Protein AF-A0A8J8YC12-F1 (afdb_monomer_lite)

InterPro domains:
  IPR006740 Protein of unknown function DUF604 [PF04646] (14-116)

Radius of gyration: 17.06 Å; chains: 1; bounding box: 34×23×50 Å

Foldseek 3Di:
DAKEAADEPDPVRCVVQHRFFHDPLLHIDDDPVLVVVCVVCLVVQLVVPVPHDDPRSSVQSSSVVVVHTYDYDQLRYAAPDAEACCVVVVPRDPHDNEDYGCQLRYDAPDPPDDSVCRVVCVVVVVVPDPPPDDDDDDDD

Secondary structure (DSSP, 8-state):
--EEE---S-HHHHHHS-TTS--TTT-EEE-HHHHHHHHTTHHHHHHH-TT--SHHHHHHHHHHHTT--EEE-TTEE-----B--HHHHHT--SS---EES-GGGBPPSSTT--TTHHHHHHHHHHHTT-SSS-------

pLDDT: mean 82.54, std 20.66, range [25.84, 98.5]

Sequence (140 aa):
MVYVGALSESHSANTYFSHSMAFGGGGIALSFPLAAALAQTLDVCIKRYPKLYGSDDRLHACITELGVPLSREYGFHQWDIRGNAHGLLASHPIVPFISIHHVELVDPIYPGLNSLGKSGAVYEGYENGTHELPAAFNLL

Organism: Zea mays (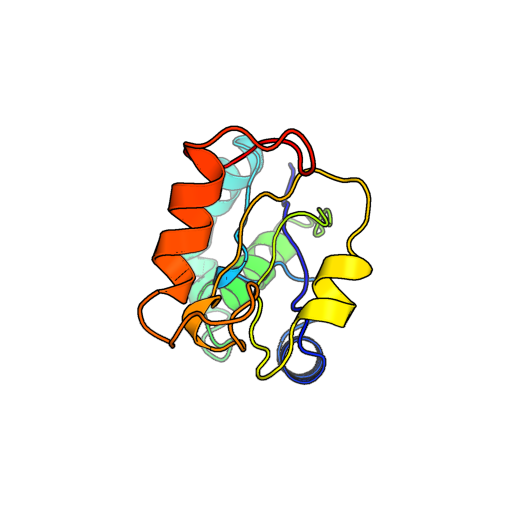NCBI:txid4577)

Structure (mmCIF, N/CA/C/O backbone):
data_AF-A0A8J8YC12-F1
#
_entry.id   AF-A0A8J8YC12-F1
#
loop_
_atom_site.group_PDB
_atom_site.id
_atom_site.type_symbol
_atom_site.label_atom_id
_atom_site.label_alt_id
_atom_site.label_comp_id
_atom_site.label_asym_id
_atom_site.label_entity_id
_atom_site.label_seq_id
_atom_site.pdbx_PDB_ins_code
_atom_site.Cartn_x
_atom_site.Cartn_y
_atom_site.Cartn_z
_atom_site.occupancy
_atom_site.B_iso_or_equiv
_atom_site.auth_seq_id
_atom_site.auth_comp_id
_atom_site.auth_asym_id
_atom_site.auth_atom_id
_atom_site.pdbx_PDB_model_num
ATOM 1 N N . MET A 1 1 ? -16.441 -3.137 5.583 1.00 96.12 1 MET A N 1
ATOM 2 C CA . MET A 1 1 ? -15.248 -2.266 5.516 1.00 96.12 1 MET A CA 1
ATOM 3 C C . MET A 1 1 ? -14.267 -2.914 4.555 1.00 96.12 1 MET A C 1
ATOM 5 O O . MET A 1 1 ? -14.153 -4.130 4.608 1.00 96.12 1 MET A O 1
ATOM 9 N N . VAL A 1 2 ? -13.634 -2.147 3.668 1.00 98.12 2 VAL A N 1
ATOM 10 C CA . VAL A 1 2 ? -12.711 -2.653 2.635 1.00 98.12 2 VAL A CA 1
ATOM 11 C C . VAL A 1 2 ? -11.447 -1.799 2.620 1.00 98.12 2 VAL A C 1
ATOM 13 O O . VAL A 1 2 ? -11.546 -0.572 2.649 1.00 98.12 2 VAL A O 1
ATOM 16 N N . TYR A 1 3 ? -10.297 -2.467 2.560 1.00 98.50 3 TYR A N 1
ATOM 17 C CA . TYR A 1 3 ? -8.957 -1.909 2.406 1.00 98.50 3 TYR A CA 1
ATOM 18 C C . TYR A 1 3 ? -8.315 -2.570 1.186 1.00 98.50 3 TYR A C 1
ATOM 20 O O . TYR A 1 3 ? -8.143 -3.786 1.186 1.00 98.50 3 TYR A O 1
ATOM 28 N N . VAL A 1 4 ? -8.019 -1.794 0.145 1.00 98.31 4 VAL A N 1
ATOM 29 C CA . VAL A 1 4 ? -7.509 -2.279 -1.145 1.00 98.31 4 VAL A CA 1
ATOM 30 C C . VAL A 1 4 ? -6.146 -1.667 -1.446 1.00 98.31 4 VAL A C 1
ATOM 32 O O . VAL A 1 4 ? -5.911 -0.494 -1.155 1.00 98.31 4 VAL A O 1
ATOM 35 N N . GLY A 1 5 ? -5.271 -2.460 -2.056 1.00 97.75 5 GLY A N 1
ATOM 36 C CA . GLY A 1 5 ? -3.987 -2.033 -2.607 1.00 97.75 5 GLY A CA 1
ATOM 37 C C . GLY A 1 5 ? -3.131 -3.244 -2.970 1.00 97.75 5 GLY A C 1
ATOM 38 O O . GLY A 1 5 ? -3.657 -4.351 -3.111 1.00 97.75 5 GLY A O 1
ATOM 39 N N . ALA A 1 6 ? -1.816 -3.064 -3.074 1.00 96.81 6 ALA A N 1
ATOM 40 C CA . ALA A 1 6 ? -0.892 -4.141 -3.426 1.00 96.81 6 ALA A CA 1
ATOM 41 C C . ALA A 1 6 ? 0.372 -4.170 -2.567 1.00 96.81 6 ALA A C 1
ATOM 43 O O . ALA A 1 6 ? 0.784 -3.173 -1.976 1.00 96.81 6 ALA A O 1
ATOM 44 N N . LEU A 1 7 ? 0.997 -5.349 -2.554 1.00 96.00 7 LEU A N 1
ATOM 45 C CA . LEU A 1 7 ? 2.358 -5.543 -2.060 1.00 96.00 7 LEU A CA 1
ATOM 46 C C . LEU A 1 7 ? 3.363 -4.870 -3.001 1.00 96.00 7 LEU A C 1
ATOM 48 O O . LEU A 1 7 ? 3.045 -4.598 -4.156 1.00 96.00 7 LEU A O 1
ATOM 52 N N . SER A 1 8 ? 4.599 -4.699 -2.542 1.00 94.81 8 SER A N 1
ATOM 53 C CA . SER A 1 8 ? 5.680 -4.236 -3.406 1.00 94.81 8 SER A CA 1
ATOM 54 C C . SER A 1 8 ? 6.139 -5.340 -4.362 1.00 94.81 8 SER A C 1
ATOM 56 O O . SER A 1 8 ? 6.187 -6.519 -4.008 1.00 94.81 8 SER A O 1
ATOM 58 N N . GLU A 1 9 ? 6.560 -4.971 -5.566 1.00 92.69 9 GLU A N 1
ATOM 59 C CA . GLU A 1 9 ? 7.318 -5.846 -6.466 1.00 92.69 9 GLU A CA 1
ATOM 60 C C . GLU A 1 9 ? 8.722 -6.155 -5.912 1.00 92.69 9 GLU A C 1
ATOM 62 O O . GLU A 1 9 ? 9.369 -7.118 -6.327 1.00 92.69 9 GLU A O 1
ATOM 67 N N . SER A 1 10 ? 9.194 -5.367 -4.941 1.00 91.81 10 SER A N 1
ATOM 68 C CA . SER A 1 10 ? 10.471 -5.570 -4.270 1.00 91.81 10 SER A CA 1
ATOM 69 C C . SER A 1 10 ? 10.359 -6.578 -3.122 1.00 91.81 10 SER A C 1
ATOM 71 O O . SER A 1 10 ? 9.684 -6.359 -2.113 1.00 91.81 10 SER A O 1
ATOM 73 N N . HIS A 1 11 ? 11.094 -7.689 -3.235 1.00 92.62 11 HIS A N 1
ATOM 74 C CA . HIS A 1 11 ? 11.182 -8.695 -2.172 1.00 92.62 11 HIS A CA 1
ATOM 75 C C . HIS A 1 11 ? 11.744 -8.123 -0.861 1.00 92.62 11 HIS A C 1
ATOM 77 O O . HIS A 1 11 ? 11.269 -8.481 0.220 1.00 92.62 11 HIS A O 1
ATOM 83 N N . SER A 1 12 ? 12.733 -7.227 -0.943 1.00 93.88 12 SER A N 1
ATOM 84 C CA . SER A 1 12 ? 13.340 -6.620 0.244 1.00 93.88 12 SER A CA 1
ATOM 85 C C . SER A 1 12 ? 12.366 -5.687 0.958 1.00 93.88 12 SER A C 1
ATOM 87 O O . SER A 1 12 ? 12.299 -5.727 2.183 1.00 93.88 12 SER A O 1
ATOM 89 N N . ALA A 1 13 ? 11.565 -4.918 0.213 1.00 94.25 13 ALA A N 1
ATOM 90 C CA . ALA A 1 13 ? 10.526 -4.071 0.789 1.00 94.25 13 ALA A CA 1
ATOM 91 C C . ALA A 1 13 ? 9.475 -4.915 1.527 1.00 94.25 13 ALA A C 1
ATOM 93 O O . ALA A 1 13 ? 9.192 -4.665 2.695 1.00 94.25 13 ALA A O 1
ATOM 94 N N . ASN A 1 14 ? 8.968 -5.981 0.901 1.00 95.62 14 ASN A N 1
ATOM 95 C CA . ASN A 1 14 ? 7.988 -6.857 1.551 1.00 95.62 14 ASN A CA 1
ATOM 96 C C . ASN A 1 14 ? 8.538 -7.558 2.806 1.00 95.62 14 ASN A C 1
ATOM 98 O O . ASN A 1 14 ? 7.808 -7.728 3.778 1.00 95.62 14 ASN A O 1
ATOM 102 N N . THR A 1 15 ? 9.819 -7.945 2.790 1.00 96.00 15 THR A N 1
ATOM 103 C CA . THR A 1 15 ? 10.492 -8.554 3.950 1.00 96.00 15 THR A CA 1
ATOM 104 C C . THR A 1 15 ? 10.685 -7.555 5.091 1.00 96.00 15 THR A C 1
ATOM 106 O O . THR A 1 15 ? 10.590 -7.929 6.256 1.00 96.00 15 THR A O 1
ATOM 109 N N . TYR A 1 16 ? 10.986 -6.295 4.767 1.00 94.50 16 TYR A N 1
ATOM 110 C CA . TYR A 1 16 ? 11.232 -5.254 5.764 1.00 94.50 16 TYR A CA 1
ATOM 111 C C . TYR A 1 16 ? 9.939 -4.743 6.412 1.00 94.50 16 TYR A C 1
ATOM 113 O O . TYR A 1 16 ? 9.919 -4.515 7.618 1.00 94.50 16 TYR A O 1
ATOM 121 N N . PHE A 1 17 ? 8.880 -4.577 5.617 1.00 95.25 17 PHE A N 1
ATOM 122 C CA . PHE A 1 17 ? 7.600 -4.034 6.066 1.00 95.25 17 PHE A CA 1
ATOM 123 C C . PHE A 1 17 ? 6.594 -5.145 6.376 1.00 95.25 17 PHE A C 1
ATOM 125 O O . PHE A 1 17 ? 6.442 -5.558 7.524 1.00 95.25 17 PHE A O 1
ATOM 132 N N . SER A 1 18 ? 5.894 -5.647 5.358 1.00 95.06 18 SER A N 1
ATOM 133 C CA . SER A 1 18 ? 4.934 -6.737 5.504 1.00 95.06 18 SER A CA 1
ATOM 134 C C . SER A 1 18 ? 4.534 -7.303 4.142 1.00 95.06 18 SER A C 1
ATOM 136 O O . SER A 1 18 ? 4.388 -6.584 3.156 1.00 95.06 18 SER A O 1
ATOM 138 N N . HIS A 1 19 ? 4.257 -8.607 4.111 1.00 95.62 19 HIS A N 1
ATOM 139 C CA . HIS A 1 19 ? 3.626 -9.288 2.976 1.00 95.62 19 HIS A CA 1
ATOM 140 C C . HIS A 1 19 ? 2.090 -9.191 2.990 1.00 95.62 19 HIS A C 1
ATOM 142 O O . HIS A 1 19 ? 1.421 -9.894 2.237 1.00 95.62 19 HIS A O 1
ATOM 148 N N . SER A 1 20 ? 1.510 -8.395 3.889 1.00 95.94 20 SER A N 1
ATOM 149 C CA . SER A 1 20 ? 0.056 -8.267 4.083 1.00 95.94 20 SER A CA 1
ATOM 150 C C . SER A 1 20 ? -0.419 -6.813 4.145 1.00 95.94 20 SER A C 1
ATOM 152 O O . SER A 1 20 ? -1.539 -6.558 4.587 1.00 95.94 20 SER A O 1
ATOM 154 N N . MET A 1 21 ? 0.408 -5.864 3.697 1.00 97.44 21 MET A N 1
ATOM 155 C CA . MET A 1 21 ? 0.079 -4.439 3.668 1.00 97.44 21 MET A CA 1
ATOM 156 C C . MET A 1 21 ? 0.073 -3.880 2.249 1.00 97.44 21 MET A C 1
ATOM 158 O O . MET A 1 21 ? 0.836 -4.332 1.399 1.00 97.44 21 MET A O 1
ATOM 162 N N . ALA A 1 22 ? -0.773 -2.884 2.004 1.00 97.94 22 ALA A N 1
ATOM 163 C CA . ALA A 1 22 ? -0.664 -2.083 0.796 1.00 97.94 22 ALA A CA 1
ATOM 164 C C . ALA A 1 22 ? 0.452 -1.049 0.954 1.00 97.94 22 ALA A C 1
ATOM 166 O O . ALA A 1 22 ? 0.497 -0.354 1.971 1.00 97.94 22 ALA A O 1
ATOM 167 N N . PHE A 1 23 ? 1.300 -0.932 -0.061 1.00 97.50 23 PHE A N 1
ATOM 168 C CA . PHE A 1 23 ? 2.354 0.074 -0.113 1.00 97.50 23 PHE A CA 1
ATOM 169 C C . PHE A 1 23 ? 1.814 1.403 -0.650 1.00 97.50 23 PHE A C 1
ATOM 171 O O . PHE A 1 23 ? 1.111 1.450 -1.661 1.00 97.50 23 PHE A O 1
ATOM 178 N N . GLY A 1 24 ? 2.132 2.494 0.044 1.00 96.38 24 GLY A N 1
ATOM 179 C CA . GLY A 1 24 ? 1.507 3.797 -0.174 1.00 96.38 24 GLY A CA 1
ATOM 180 C C . GLY A 1 24 ? 1.829 4.430 -1.526 1.00 96.38 24 GLY A C 1
ATOM 181 O O . GLY A 1 24 ? 0.955 5.055 -2.121 1.00 96.38 24 GLY A O 1
ATOM 182 N N . GLY A 1 25 ? 3.051 4.249 -2.027 1.00 94.00 25 GLY A N 1
ATOM 183 C CA . GLY A 1 25 ? 3.466 4.773 -3.329 1.00 94.00 25 GLY A CA 1
ATOM 184 C C . GLY A 1 25 ? 2.762 4.088 -4.501 1.00 94.00 25 GLY A C 1
ATOM 185 O O . GLY A 1 25 ? 2.425 4.735 -5.491 1.00 94.00 25 GLY A O 1
ATOM 186 N N . GLY A 1 26 ? 2.472 2.797 -4.347 1.00 94.44 26 GLY A N 1
ATOM 187 C CA . GLY A 1 26 ? 1.674 2.018 -5.276 1.00 94.44 26 GLY A CA 1
ATOM 188 C C . GLY A 1 26 ? 0.211 2.417 -5.260 1.00 94.44 26 GLY A C 1
ATOM 189 O O . GLY A 1 26 ? -0.422 2.273 -6.289 1.00 94.44 26 GLY A O 1
ATOM 190 N N . GLY A 1 27 ? -0.304 2.963 -4.156 1.00 96.38 27 GLY A N 1
ATOM 191 C CA . GLY A 1 27 ? -1.673 3.454 -4.007 1.00 96.38 27 GLY A CA 1
ATOM 192 C C . GLY A 1 27 ? -2.527 2.590 -3.074 1.00 96.38 27 GLY A C 1
ATOM 193 O O . GLY A 1 27 ? -2.342 1.378 -2.949 1.00 96.38 27 GLY A O 1
ATOM 194 N N . ILE A 1 28 ? -3.464 3.241 -2.378 1.00 97.50 28 ILE A N 1
ATOM 195 C CA . ILE A 1 28 ? -4.338 2.627 -1.370 1.00 97.50 28 ILE A CA 1
ATOM 196 C C . ILE A 1 28 ? -5.755 3.171 -1.532 1.00 97.50 28 ILE A C 1
ATOM 198 O O . ILE A 1 28 ? -5.949 4.384 -1.575 1.00 97.50 28 ILE A O 1
ATOM 202 N N . ALA A 1 29 ? -6.753 2.287 -1.523 1.00 97.31 29 ALA A N 1
ATOM 203 C CA . ALA A 1 29 ? -8.161 2.670 -1.507 1.00 97.31 29 ALA A CA 1
ATOM 204 C C . ALA A 1 29 ? -8.881 2.106 -0.276 1.00 97.31 29 ALA A C 1
ATOM 206 O O . ALA A 1 29 ? -8.755 0.930 0.070 1.00 97.31 29 ALA A O 1
ATOM 207 N N . LEU A 1 30 ? -9.675 2.951 0.385 1.00 98.06 30 LEU A N 1
ATOM 208 C CA . LEU A 1 30 ? -10.477 2.581 1.551 1.00 98.06 30 LEU A CA 1
ATOM 209 C C . LEU A 1 30 ? -11.958 2.784 1.242 1.00 98.06 30 LEU A C 1
ATOM 211 O O . LEU A 1 30 ? -12.362 3.823 0.723 1.00 98.06 30 LEU A O 1
ATOM 215 N N . SER A 1 31 ? -12.799 1.825 1.630 1.00 98.50 31 SER A N 1
ATOM 216 C CA . SER A 1 31 ? -14.247 2.054 1.633 1.00 98.50 31 SER A CA 1
ATOM 217 C C . SER A 1 31 ? -14.592 3.194 2.593 1.00 98.50 31 SER A C 1
ATOM 219 O O . SER A 1 31 ? -14.013 3.265 3.681 1.00 98.50 31 SER A O 1
ATOM 221 N N . PHE A 1 32 ? -15.604 3.999 2.270 1.00 98.31 32 PHE A N 1
ATOM 222 C CA . PHE A 1 32 ? -16.052 5.085 3.145 1.00 98.31 32 PHE A CA 1
ATOM 223 C C . PHE A 1 32 ? -16.303 4.655 4.609 1.00 98.31 32 PHE A C 1
ATOM 225 O O . PHE A 1 32 ? -15.784 5.320 5.504 1.00 98.31 32 PHE A O 1
ATOM 232 N N . PRO A 1 33 ? -16.985 3.525 4.906 1.00 98.50 33 PRO A N 1
ATOM 233 C CA . PRO A 1 33 ? -17.165 3.085 6.291 1.00 98.50 33 PRO A CA 1
ATOM 234 C C . PRO A 1 33 ? -15.849 2.81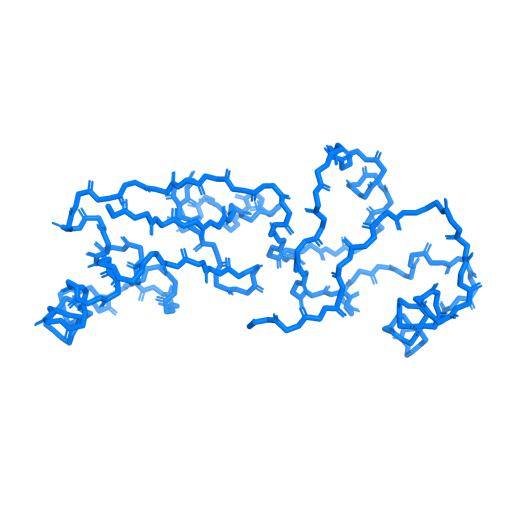1 7.034 1.00 98.50 33 PRO A C 1
ATOM 236 O O . PRO A 1 33 ? -15.764 3.067 8.230 1.00 98.50 33 PRO A O 1
ATOM 239 N N . LEU A 1 34 ? -14.819 2.313 6.336 1.00 98.44 34 LEU A N 1
ATOM 240 C CA . LEU A 1 34 ? -13.497 2.104 6.933 1.00 98.44 34 LEU A CA 1
ATOM 241 C C . LEU A 1 34 ? -12.805 3.438 7.214 1.00 98.44 34 LEU A C 1
ATOM 243 O O . LEU A 1 34 ? -12.288 3.631 8.307 1.00 98.44 34 LEU A O 1
ATOM 247 N N . ALA A 1 35 ? -12.828 4.362 6.252 1.00 98.38 35 ALA A N 1
ATOM 248 C CA . ALA A 1 35 ? -12.250 5.690 6.431 1.00 98.38 35 ALA A CA 1
ATOM 249 C C . ALA A 1 35 ? -12.908 6.434 7.608 1.00 98.38 35 ALA A C 1
ATOM 251 O O . ALA A 1 35 ? -12.213 7.013 8.440 1.00 98.38 35 ALA A O 1
ATOM 252 N N . ALA A 1 36 ? -14.236 6.349 7.730 1.00 98.44 36 ALA A N 1
ATOM 253 C CA . ALA A 1 36 ? -14.988 6.953 8.826 1.00 98.44 36 ALA A CA 1
ATOM 254 C C . ALA A 1 36 ? -14.665 6.330 10.197 1.00 98.44 36 ALA A C 1
ATOM 256 O O . ALA A 1 36 ? -14.586 7.052 11.190 1.00 98.44 36 ALA A O 1
ATOM 257 N N . ALA A 1 37 ? -14.472 5.009 10.265 1.00 98.19 37 ALA A N 1
ATOM 258 C CA . ALA A 1 37 ? -14.061 4.330 11.495 1.00 98.19 37 ALA A CA 1
ATOM 259 C C . ALA A 1 37 ? -12.615 4.682 11.879 1.00 98.19 37 ALA A C 1
ATOM 261 O O . ALA A 1 37 ? -12.339 5.008 13.031 1.00 98.19 37 ALA A O 1
ATOM 262 N N . LEU A 1 38 ? -11.705 4.679 10.903 1.00 97.94 38 LEU A N 1
ATOM 263 C CA . LEU A 1 38 ? -10.298 5.010 11.098 1.00 97.94 38 LEU A CA 1
ATOM 264 C C . LEU A 1 38 ? -10.115 6.455 11.574 1.00 97.94 38 LEU A C 1
ATOM 266 O O . LEU A 1 38 ? -9.348 6.696 12.498 1.00 97.94 38 LEU A O 1
ATOM 270 N N . ALA A 1 39 ? -10.854 7.410 11.004 1.00 98.00 39 ALA A N 1
ATOM 271 C CA . ALA A 1 39 ? -10.770 8.822 11.383 1.00 98.00 39 ALA A CA 1
ATOM 272 C C . ALA A 1 39 ? -11.046 9.074 12.879 1.00 98.00 39 ALA A C 1
ATOM 274 O O . ALA A 1 39 ? -10.546 10.046 13.436 1.00 98.00 39 ALA A O 1
ATOM 275 N N . GLN A 1 40 ? -11.805 8.198 13.546 1.00 97.94 40 GLN A N 1
ATOM 276 C CA . GLN A 1 40 ? -12.106 8.324 14.976 1.00 97.94 40 GLN A CA 1
ATOM 277 C C . GLN A 1 40 ? -10.939 7.900 15.878 1.00 97.94 40 GLN A C 1
ATOM 279 O O . GLN A 1 40 ? -10.882 8.308 17.037 1.00 97.94 40 GLN A O 1
ATOM 284 N N . THR A 1 41 ? -10.021 7.066 15.381 1.00 95.50 41 THR A N 1
ATOM 285 C CA . THR A 1 41 ? -8.975 6.428 16.199 1.00 95.50 41 THR A CA 1
ATOM 286 C C . THR A 1 41 ? -7.554 6.672 15.695 1.00 95.50 41 THR A C 1
ATOM 288 O O . THR A 1 41 ? -6.608 6.437 16.453 1.00 95.50 41 THR A O 1
ATOM 291 N N . LEU A 1 42 ? -7.384 7.172 14.465 1.00 95.81 42 LEU A N 1
ATOM 292 C CA . LEU A 1 42 ? -6.098 7.284 13.773 1.00 95.81 42 LEU A CA 1
ATOM 293 C C . LEU A 1 42 ? -5.043 8.026 14.601 1.00 95.81 42 LEU A C 1
ATOM 295 O O . LEU A 1 42 ? -3.952 7.498 14.792 1.00 95.81 42 LEU A O 1
ATOM 299 N N . ASP A 1 43 ? -5.381 9.188 15.167 1.00 95.75 43 ASP A N 1
ATOM 300 C CA . ASP A 1 43 ? -4.451 10.013 15.956 1.00 95.75 43 ASP A CA 1
ATOM 301 C C . ASP A 1 43 ? -3.883 9.291 17.183 1.00 95.75 43 ASP A C 1
ATOM 303 O O . ASP A 1 43 ? -2.731 9.502 17.575 1.00 95.75 43 ASP A O 1
ATOM 307 N N . VAL A 1 44 ? -4.699 8.452 17.822 1.00 97.19 44 VAL A N 1
ATOM 308 C CA . VAL A 1 44 ? -4.276 7.654 18.977 1.00 97.19 44 VAL A CA 1
ATOM 309 C C . VAL A 1 44 ? -3.496 6.434 18.503 1.00 97.19 44 VAL A C 1
ATOM 311 O O . VAL A 1 44 ? -2.469 6.096 19.091 1.00 97.19 44 VAL A O 1
ATOM 314 N N . CYS A 1 45 ? -3.946 5.799 17.422 1.00 97.62 45 CYS A N 1
ATOM 315 C CA . CYS A 1 45 ? -3.301 4.625 16.864 1.00 97.62 45 CYS A CA 1
ATOM 316 C C . CYS A 1 45 ? -1.870 4.914 16.380 1.00 97.62 45 CYS A C 1
ATOM 318 O O . CYS A 1 45 ? -0.938 4.236 16.807 1.00 97.62 45 CYS A O 1
ATOM 320 N N . ILE A 1 46 ? -1.639 5.963 15.582 1.00 96.44 46 ILE A N 1
ATOM 321 C CA . ILE A 1 46 ? -0.290 6.268 15.066 1.00 96.44 46 ILE A CA 1
ATOM 322 C C . ILE A 1 46 ? 0.726 6.528 16.190 1.00 96.44 46 ILE A C 1
ATOM 324 O O . ILE A 1 46 ? 1.913 6.244 16.034 1.00 96.44 46 ILE A O 1
ATOM 328 N N . LYS A 1 47 ? 0.264 7.018 17.350 1.00 96.56 47 LYS A N 1
ATOM 329 C CA . LYS A 1 47 ? 1.097 7.223 18.546 1.00 96.56 47 LYS A CA 1
ATOM 330 C C . LYS A 1 47 ? 1.468 5.915 19.246 1.00 96.56 47 LYS A C 1
ATOM 332 O O . LYS A 1 47 ? 2.493 5.886 19.923 1.00 96.56 47 LYS A O 1
ATOM 337 N N . ARG A 1 48 ? 0.680 4.841 19.089 1.00 96.81 48 ARG A N 1
ATOM 338 C CA . ARG A 1 48 ? 1.026 3.491 19.577 1.00 96.81 48 ARG A CA 1
ATOM 339 C C . ARG A 1 48 ? 2.131 2.836 18.754 1.00 96.81 48 ARG A C 1
ATOM 341 O O . ARG A 1 48 ? 2.870 2.013 19.291 1.00 96.81 48 ARG A O 1
ATOM 348 N N . TYR A 1 49 ? 2.288 3.241 17.495 1.00 95.75 49 TYR A N 1
ATOM 349 C CA . TYR A 1 49 ? 3.247 2.664 16.552 1.00 95.75 49 TYR A CA 1
ATOM 350 C C . TYR A 1 49 ? 4.363 3.642 16.127 1.00 95.75 49 TYR A C 1
ATOM 352 O O . TYR A 1 49 ? 4.625 3.807 14.935 1.00 95.75 49 TYR A O 1
ATOM 360 N N . PRO A 1 50 ? 5.093 4.280 17.067 1.00 94.81 50 PRO A N 1
ATOM 361 C CA . PRO A 1 50 ? 6.075 5.310 16.723 1.00 94.81 50 PRO A CA 1
ATOM 362 C C . PRO A 1 50 ? 7.305 4.752 15.991 1.00 94.81 50 PRO A C 1
ATOM 364 O O . PRO A 1 50 ? 8.025 5.507 15.344 1.00 94.81 50 PRO A O 1
ATOM 367 N N . LYS A 1 51 ? 7.552 3.440 16.108 1.00 95.56 51 LYS A N 1
ATOM 368 C CA . LYS A 1 51 ? 8.691 2.745 15.493 1.00 95.56 51 LYS A CA 1
ATOM 369 C C . LYS A 1 51 ? 8.422 2.264 14.064 1.00 95.56 51 LYS A C 1
ATOM 371 O O . LYS A 1 51 ? 9.382 1.908 13.393 1.00 95.56 51 LYS A O 1
ATOM 376 N N . LEU A 1 52 ? 7.161 2.242 13.625 1.00 95.25 52 LEU A N 1
ATOM 377 C CA . LEU A 1 52 ? 6.812 1.884 12.250 1.00 95.25 52 LEU A CA 1
ATOM 378 C C . LEU A 1 52 ? 7.228 3.008 11.299 1.00 95.25 52 LEU A C 1
ATOM 380 O O . LEU A 1 52 ? 7.086 4.199 11.632 1.00 95.25 52 LEU A O 1
ATOM 384 N N . TYR A 1 53 ? 7.768 2.616 10.148 1.00 93.12 53 TYR A N 1
ATOM 385 C CA . TYR A 1 53 ? 8.367 3.516 9.168 1.00 93.12 53 TYR A CA 1
ATOM 386 C C . TYR A 1 53 ? 7.405 3.742 8.007 1.00 93.12 53 TYR A C 1
ATOM 388 O O . TYR A 1 53 ? 6.888 2.793 7.440 1.00 93.12 53 TYR A O 1
ATOM 396 N N . GLY A 1 54 ? 7.212 5.001 7.616 1.00 93.19 54 GLY A N 1
ATOM 397 C CA . GLY A 1 54 ? 6.265 5.349 6.558 1.00 93.19 54 GLY A CA 1
ATOM 398 C C . GLY A 1 54 ? 4.829 5.497 7.064 1.00 93.19 54 GLY A C 1
ATOM 399 O O . GLY A 1 54 ? 4.470 5.110 8.180 1.00 93.19 54 GLY A O 1
ATOM 400 N N . SER A 1 55 ? 4.009 6.168 6.258 1.00 94.50 55 SER A N 1
ATOM 401 C CA . SER A 1 55 ? 2.593 6.392 6.557 1.00 94.50 55 SER A CA 1
ATOM 402 C C . SER A 1 55 ? 1.748 5.148 6.300 1.00 94.50 55 SER A C 1
ATOM 404 O O . SER A 1 55 ? 0.791 4.914 7.029 1.00 94.50 55 SER A O 1
ATOM 406 N N . ASP A 1 56 ? 2.105 4.353 5.300 1.00 96.88 56 ASP A N 1
ATOM 407 C CA . ASP A 1 56 ? 1.442 3.119 4.889 1.00 96.88 56 ASP A CA 1
ATOM 408 C C . ASP A 1 56 ? 1.599 1.987 5.910 1.00 96.88 56 ASP A C 1
ATOM 410 O O . ASP A 1 56 ? 0.610 1.331 6.227 1.00 96.88 56 ASP A O 1
ATOM 414 N N . ASP A 1 57 ? 2.781 1.813 6.501 1.00 96.94 57 ASP A N 1
ATOM 415 C CA . ASP A 1 57 ? 3.021 0.834 7.576 1.00 96.94 57 ASP A CA 1
ATOM 416 C C . ASP A 1 57 ? 2.157 1.151 8.814 1.00 96.94 57 ASP A C 1
ATOM 418 O O . ASP A 1 57 ? 1.429 0.313 9.353 1.00 96.94 57 ASP A O 1
ATOM 422 N N . ARG A 1 58 ? 2.118 2.432 9.208 1.00 97.19 58 ARG A N 1
ATOM 423 C CA . ARG A 1 58 ? 1.256 2.910 10.304 1.00 97.19 58 ARG A CA 1
ATOM 424 C C . ARG A 1 58 ? -0.226 2.784 9.969 1.00 97.19 58 ARG A C 1
ATOM 426 O O . ARG A 1 58 ? -1.009 2.375 10.823 1.00 97.19 58 ARG A O 1
ATOM 433 N N . LEU A 1 59 ? -0.615 3.132 8.745 1.00 97.38 59 LEU A N 1
ATOM 434 C CA . LEU A 1 59 ? -1.988 2.995 8.269 1.00 97.38 59 LEU A CA 1
ATOM 435 C C . LEU A 1 59 ? -2.429 1.527 8.312 1.00 97.38 59 LEU A C 1
ATOM 437 O O . LEU A 1 59 ? -3.505 1.233 8.830 1.00 97.38 59 LEU A O 1
ATOM 441 N N . HIS A 1 60 ? -1.583 0.611 7.839 1.00 97.81 60 HIS A N 1
ATOM 442 C CA . HIS A 1 60 ? -1.818 -0.827 7.896 1.00 97.81 60 HIS A CA 1
ATOM 443 C C . HIS A 1 60 ? -1.999 -1.321 9.336 1.00 97.81 60 HIS A C 1
ATOM 445 O O . HIS A 1 60 ? -2.968 -2.033 9.617 1.00 97.81 60 HIS A O 1
ATOM 451 N N . ALA A 1 61 ? -1.135 -0.901 10.264 1.00 97.75 61 ALA A N 1
ATOM 452 C CA . ALA A 1 61 ? -1.274 -1.238 11.679 1.00 97.75 61 ALA A CA 1
ATOM 453 C C . ALA A 1 61 ? -2.623 -0.764 12.252 1.00 97.75 61 ALA A C 1
ATOM 455 O O . ALA A 1 61 ? -3.333 -1.540 12.891 1.00 97.75 61 ALA A O 1
ATOM 456 N N . CYS A 1 62 ? -3.039 0.469 11.950 1.00 98.12 62 CYS A N 1
ATOM 457 C CA . CYS A 1 62 ? -4.312 1.013 12.428 1.00 98.12 62 CYS A CA 1
ATOM 458 C C . CYS A 1 62 ? -5.543 0.341 11.817 1.00 98.12 62 CYS A C 1
ATOM 460 O O . CYS A 1 62 ? -6.528 0.102 12.512 1.00 98.12 62 CYS A O 1
ATOM 462 N N . ILE A 1 63 ? -5.499 -0.008 10.533 1.00 98.38 63 ILE A N 1
ATOM 463 C CA . ILE A 1 63 ? -6.572 -0.772 9.886 1.00 98.38 63 ILE A CA 1
ATOM 464 C C . ILE A 1 63 ? -6.650 -2.195 10.472 1.00 98.38 63 ILE A C 1
ATOM 466 O O . ILE A 1 63 ? -7.745 -2.737 10.638 1.00 98.38 63 ILE A O 1
ATOM 470 N N . THR A 1 64 ? -5.509 -2.773 10.856 1.00 97.12 64 THR A N 1
ATOM 471 C CA . THR A 1 64 ? -5.439 -4.095 11.497 1.00 97.12 64 THR A CA 1
ATOM 472 C C . THR A 1 64 ? -6.094 -4.099 12.879 1.00 97.12 64 THR A C 1
ATOM 474 O O . THR A 1 64 ? -6.780 -5.062 13.215 1.00 97.12 64 THR A O 1
ATOM 477 N N . GLU A 1 65 ? -5.983 -3.018 13.660 1.00 97.56 65 GLU A N 1
ATOM 478 C CA . GLU A 1 65 ? -6.727 -2.879 14.926 1.00 97.56 65 GLU A CA 1
ATOM 479 C C . GLU A 1 65 ? -8.255 -2.892 14.724 1.00 97.56 65 GLU A C 1
ATOM 481 O O . GLU A 1 65 ? -8.992 -3.330 15.607 1.00 97.56 65 GLU A O 1
ATOM 486 N N . LEU A 1 66 ? -8.736 -2.453 13.554 1.00 97.56 66 LEU A N 1
ATOM 487 C CA . LEU A 1 66 ? -10.147 -2.532 13.152 1.00 97.56 66 LEU A CA 1
ATOM 488 C C . LEU A 1 66 ? -10.530 -3.903 12.563 1.00 97.56 66 LEU A C 1
ATOM 490 O O . LEU A 1 66 ? -11.682 -4.104 12.174 1.00 97.56 66 LEU A O 1
ATOM 494 N N . GLY A 1 67 ? -9.584 -4.845 12.481 1.00 97.94 67 GLY A N 1
ATOM 495 C CA . GLY A 1 67 ? -9.803 -6.212 12.010 1.00 97.94 67 GLY A CA 1
ATOM 496 C C . GLY A 1 67 ? -10.057 -6.336 10.507 1.00 97.94 67 GLY A C 1
ATOM 497 O O . GLY A 1 67 ? -10.648 -7.326 10.076 1.00 97.94 67 GLY A O 1
ATOM 498 N N . VAL A 1 68 ? -9.655 -5.348 9.700 1.00 98.38 68 VAL A N 1
ATOM 499 C CA . VAL A 1 68 ? -9.890 -5.359 8.248 1.00 98.38 68 VAL A CA 1
ATOM 500 C C . VAL A 1 68 ? -8.620 -5.792 7.509 1.00 98.38 68 VAL A C 1
ATOM 502 O O . VAL A 1 68 ? -7.630 -5.064 7.537 1.00 98.38 68 VAL A O 1
ATOM 505 N N . PRO A 1 69 ? -8.611 -6.954 6.832 1.00 97.75 69 PRO A N 1
ATOM 506 C CA . PRO A 1 69 ? -7.442 -7.406 6.088 1.00 97.75 69 PRO A CA 1
ATOM 507 C C . PRO A 1 69 ? -7.287 -6.655 4.760 1.00 97.75 69 PRO A C 1
ATOM 509 O O . PRO A 1 69 ? -8.250 -6.107 4.215 1.00 97.75 69 PRO A O 1
ATOM 512 N N . LEU A 1 70 ? -6.073 -6.689 4.208 1.00 98.25 70 LEU A N 1
ATOM 513 C CA . LEU A 1 70 ? -5.807 -6.223 2.851 1.00 98.25 70 LEU A CA 1
ATOM 514 C C . LEU A 1 70 ? -6.562 -7.082 1.827 1.00 98.25 70 LEU A C 1
ATOM 516 O O . LEU A 1 70 ? -6.410 -8.302 1.783 1.00 98.25 70 LEU A O 1
ATOM 520 N N . SER A 1 71 ? -7.318 -6.426 0.956 1.00 97.62 71 SER A N 1
ATOM 521 C CA . SER A 1 71 ? -7.829 -6.987 -0.293 1.00 97.62 71 SER A CA 1
ATOM 522 C C . SER A 1 71 ? -6.854 -6.623 -1.408 1.00 97.62 71 SER A C 1
ATOM 524 O O . SER A 1 71 ? -6.740 -5.457 -1.780 1.00 97.62 71 SER A O 1
ATOM 526 N N . ARG A 1 72 ? -6.100 -7.607 -1.901 1.00 96.12 72 ARG A N 1
ATOM 527 C CA . ARG A 1 72 ? -5.071 -7.358 -2.913 1.00 96.12 72 ARG A CA 1
ATOM 528 C C . ARG A 1 72 ? -5.705 -7.081 -4.274 1.00 96.12 72 ARG A C 1
ATOM 530 O O . ARG A 1 72 ? -6.455 -7.915 -4.770 1.00 96.12 72 ARG A O 1
ATOM 537 N N . GLU A 1 73 ? -5.323 -5.965 -4.879 1.00 95.06 73 GLU A N 1
ATOM 538 C CA . GLU A 1 73 ? -5.628 -5.624 -6.267 1.00 95.06 73 GLU A CA 1
ATOM 539 C C . GLU A 1 73 ? -4.316 -5.515 -7.047 1.00 95.06 73 GLU A C 1
ATOM 541 O O . GLU A 1 73 ? -3.385 -4.848 -6.604 1.00 95.06 73 GLU A O 1
ATOM 546 N N . TYR A 1 74 ? -4.208 -6.215 -8.174 1.00 91.69 74 TYR A N 1
ATOM 547 C CA . TYR A 1 74 ? -2.934 -6.404 -8.876 1.00 91.69 74 TYR A CA 1
ATOM 548 C C . TYR A 1 74 ? -2.539 -5.222 -9.763 1.00 91.69 74 TYR A C 1
ATOM 550 O O . TYR A 1 74 ? -1.409 -5.207 -10.231 1.00 91.69 74 TYR A O 1
ATOM 558 N N . GLY A 1 75 ? -3.434 -4.251 -9.959 1.00 91.94 75 GLY A N 1
ATOM 559 C CA . GLY A 1 75 ? -3.164 -3.037 -10.732 1.00 91.94 75 GLY A CA 1
ATOM 560 C C . GLY A 1 75 ? -2.418 -1.923 -9.990 1.00 91.94 75 GLY A C 1
ATOM 561 O O . GLY A 1 75 ? -2.084 -0.916 -10.611 1.00 91.94 75 GLY A O 1
ATOM 562 N N . PHE A 1 76 ? -2.200 -2.048 -8.676 1.00 94.50 76 PHE A N 1
ATOM 563 C CA . PHE A 1 76 ? -1.407 -1.084 -7.905 1.00 94.50 76 PHE A CA 1
ATOM 564 C C . PHE A 1 76 ? 0.057 -1.531 -7.876 1.00 94.50 76 PHE A C 1
ATOM 566 O O . PHE A 1 76 ? 0.343 -2.667 -7.498 1.00 94.50 76 PHE A O 1
ATOM 573 N N . HIS A 1 77 ? 0.979 -0.628 -8.215 1.00 93.06 77 HIS A N 1
ATOM 574 C CA . HIS A 1 77 ? 2.400 -0.951 -8.343 1.00 93.06 77 HIS A CA 1
ATOM 575 C C . HIS A 1 77 ? 3.297 0.014 -7.567 1.00 93.06 77 HIS A C 1
ATOM 577 O O . HIS A 1 77 ? 3.496 1.166 -7.961 1.00 93.06 77 HIS A O 1
ATOM 583 N N . GLN A 1 78 ? 3.898 -0.470 -6.477 1.00 93.19 78 GLN A N 1
ATOM 584 C CA . GLN A 1 78 ? 4.875 0.301 -5.697 1.00 93.19 78 GLN A CA 1
ATOM 585 C C . GLN A 1 78 ? 6.165 0.527 -6.489 1.00 93.19 78 GLN A C 1
ATOM 587 O O . GLN A 1 78 ? 6.803 1.558 -6.341 1.00 93.19 78 GLN A O 1
ATOM 592 N N . TRP A 1 79 ? 6.547 -0.425 -7.340 1.00 85.38 79 TRP A N 1
ATOM 593 C CA . TRP A 1 79 ? 7.573 -0.260 -8.368 1.00 85.38 79 TRP A CA 1
ATOM 594 C C . TRP A 1 79 ? 8.940 0.264 -7.887 1.00 85.38 79 TRP A C 1
ATOM 596 O O . TRP A 1 79 ? 9.645 0.953 -8.620 1.00 85.38 79 TRP A O 1
ATOM 606 N N . ASP A 1 80 ? 9.363 -0.126 -6.680 1.00 85.00 80 ASP A N 1
ATOM 607 C CA . ASP A 1 80 ? 10.686 0.168 -6.095 1.00 85.00 80 ASP A CA 1
ATOM 608 C C . ASP A 1 80 ? 11.799 -0.741 -6.662 1.00 85.00 80 ASP A C 1
ATOM 610 O O . ASP A 1 80 ? 12.610 -1.324 -5.935 1.00 85.00 80 ASP A O 1
ATOM 614 N N . ILE A 1 81 ? 11.818 -0.913 -7.982 1.00 85.94 81 ILE A N 1
ATOM 615 C CA . ILE A 1 81 ? 12.760 -1.771 -8.708 1.00 85.94 81 ILE A CA 1
ATOM 616 C C . ILE A 1 81 ? 13.546 -0.953 -9.736 1.00 85.94 81 ILE A C 1
ATOM 618 O O . ILE A 1 81 ? 13.138 0.130 -10.144 1.00 85.94 81 ILE A O 1
ATOM 622 N N . ARG A 1 82 ? 14.719 -1.452 -10.141 1.00 85.75 82 ARG A N 1
ATOM 623 C CA . ARG A 1 82 ? 15.622 -0.768 -11.081 1.00 85.75 82 ARG A CA 1
ATOM 624 C C . ARG A 1 82 ? 15.995 -1.669 -12.249 1.00 85.75 82 ARG A C 1
ATOM 626 O O . ARG A 1 82 ? 15.968 -2.891 -12.126 1.00 85.75 82 ARG A O 1
ATOM 633 N N . GLY A 1 83 ? 16.434 -1.043 -13.338 1.00 86.19 83 GLY A N 1
ATOM 634 C CA . GLY A 1 83 ? 16.862 -1.725 -14.557 1.00 86.19 83 GLY A CA 1
ATOM 635 C C . GLY A 1 83 ? 15.689 -2.062 -15.473 1.00 86.19 83 GLY A C 1
ATOM 636 O O . GLY A 1 83 ? 14.676 -1.360 -15.485 1.00 86.19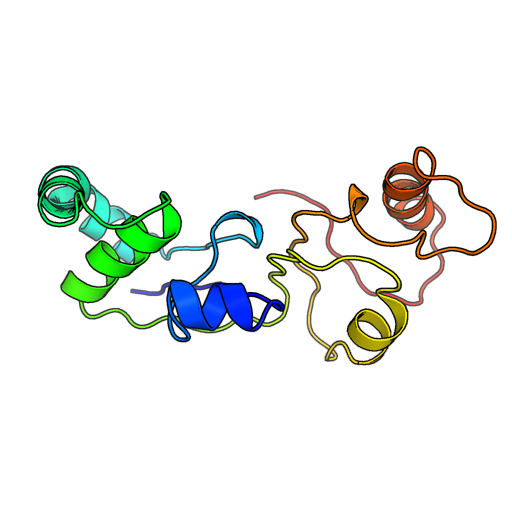 83 GLY A O 1
ATOM 637 N N . ASN A 1 84 ? 15.836 -3.123 -16.262 1.00 84.00 84 ASN A N 1
ATOM 638 C CA . ASN A 1 84 ? 14.882 -3.465 -17.308 1.00 84.00 84 ASN A CA 1
ATOM 639 C C . ASN A 1 84 ? 13.589 -4.078 -16.740 1.00 84.00 84 ASN A C 1
ATOM 641 O O . ASN A 1 84 ? 13.579 -5.216 -16.269 1.00 84.00 84 ASN A O 1
ATOM 645 N N . ALA A 1 85 ? 12.485 -3.334 -16.846 1.00 83.00 85 ALA A N 1
ATOM 646 C CA . ALA A 1 85 ? 11.166 -3.739 -16.361 1.00 83.00 85 ALA A CA 1
ATOM 647 C C . ALA A 1 85 ? 10.376 -4.648 -17.323 1.00 83.00 85 ALA A C 1
ATOM 649 O O . ALA A 1 85 ? 9.279 -5.090 -16.981 1.00 83.00 85 ALA A O 1
ATOM 650 N N . HIS A 1 86 ? 10.909 -4.946 -18.513 1.00 82.12 86 HIS A N 1
ATOM 651 C CA . HIS A 1 86 ? 10.188 -5.652 -19.574 1.00 82.12 86 HIS A CA 1
ATOM 652 C C . HIS A 1 86 ? 9.625 -6.997 -19.117 1.00 82.12 86 HIS A C 1
ATOM 654 O O . HIS A 1 86 ? 8.471 -7.289 -19.397 1.00 82.12 86 HIS A O 1
ATOM 660 N N . GLY A 1 87 ? 10.397 -7.794 -18.372 1.00 84.00 87 GLY A N 1
ATOM 661 C CA . GLY A 1 87 ? 9.915 -9.087 -17.879 1.00 84.00 87 GLY A CA 1
ATOM 662 C C . GLY A 1 87 ? 8.709 -8.951 -16.949 1.00 84.00 87 GLY A C 1
ATOM 663 O O . GLY A 1 87 ? 7.754 -9.713 -17.066 1.00 84.00 87 GLY A O 1
ATOM 664 N N . LEU A 1 88 ? 8.727 -7.951 -16.065 1.00 83.88 88 LEU A N 1
ATOM 665 C CA . LEU A 1 88 ? 7.658 -7.735 -15.098 1.00 83.88 88 LEU A CA 1
ATOM 666 C C . LEU A 1 88 ? 6.391 -7.205 -15.785 1.00 83.88 88 LEU A C 1
ATOM 668 O O . LEU A 1 88 ? 5.316 -7.758 -15.567 1.00 83.88 88 LEU A O 1
ATOM 672 N N . LEU A 1 89 ? 6.540 -6.234 -16.694 1.00 81.88 89 LEU A N 1
ATOM 673 C CA . LEU A 1 89 ? 5.445 -5.704 -17.516 1.00 81.88 89 LEU A CA 1
ATOM 674 C C . LEU A 1 89 ? 4.847 -6.766 -18.451 1.00 81.88 89 LEU A C 1
ATOM 676 O O . LEU A 1 89 ? 3.631 -6.892 -18.533 1.00 81.88 89 LEU A O 1
ATOM 680 N N . ALA A 1 90 ? 5.680 -7.572 -19.114 1.00 84.62 90 ALA A N 1
ATOM 681 C CA . ALA A 1 90 ? 5.222 -8.634 -20.012 1.00 84.62 90 ALA A CA 1
ATOM 682 C C . ALA A 1 90 ? 4.517 -9.782 -19.269 1.00 84.62 90 ALA A C 1
ATOM 684 O O . ALA A 1 90 ? 3.690 -10.478 -19.852 1.00 84.62 90 ALA A O 1
ATOM 685 N N . SER A 1 91 ? 4.839 -9.988 -17.989 1.00 86.81 91 SER A N 1
ATOM 686 C CA . SER A 1 91 ? 4.182 -10.983 -17.132 1.00 86.81 91 SER A CA 1
ATOM 687 C C . SER A 1 91 ? 2.935 -10.460 -16.412 1.00 86.81 91 SER A C 1
ATOM 689 O O . SER A 1 91 ? 2.314 -11.210 -15.656 1.00 86.81 91 SER A O 1
ATOM 691 N N . HIS A 1 92 ? 2.585 -9.185 -16.602 1.00 86.56 92 HIS A N 1
ATOM 692 C CA . HIS A 1 92 ? 1.480 -8.566 -15.886 1.00 86.56 92 HIS A CA 1
ATOM 693 C C . HIS A 1 92 ? 0.151 -9.281 -16.205 1.00 86.56 92 HIS A C 1
ATOM 695 O O . HIS A 1 92 ? -0.131 -9.564 -17.374 1.00 86.56 92 HIS A O 1
ATOM 701 N N . PRO A 1 93 ? -0.683 -9.597 -15.195 1.00 85.12 93 PRO A N 1
ATOM 702 C CA . PRO A 1 93 ? -1.955 -10.272 -15.425 1.00 85.12 93 PRO A CA 1
ATOM 703 C C . PRO A 1 93 ? -2.923 -9.410 -16.250 1.00 85.12 93 PRO A C 1
ATOM 705 O O . PRO A 1 93 ? -2.800 -8.188 -16.317 1.00 85.12 93 PRO A O 1
ATOM 708 N N . ILE A 1 94 ? -3.932 -10.044 -16.857 1.00 87.50 94 ILE A N 1
ATOM 709 C CA . ILE A 1 94 ? -5.005 -9.342 -17.581 1.00 87.50 94 ILE A CA 1
ATOM 710 C C . ILE A 1 94 ? -5.973 -8.727 -16.557 1.00 87.50 94 ILE A C 1
ATOM 712 O O . ILE A 1 94 ? -7.046 -9.262 -16.285 1.00 87.50 94 ILE A O 1
ATOM 716 N N . VAL A 1 95 ? -5.552 -7.621 -15.950 1.00 86.38 95 VAL A N 1
ATOM 717 C CA . VAL A 1 95 ? -6.305 -6.803 -14.989 1.00 86.38 95 VAL A CA 1
ATOM 718 C C . VAL A 1 95 ? -6.041 -5.322 -15.284 1.00 86.38 95 VAL A C 1
ATOM 720 O O . VAL A 1 95 ? -5.031 -5.013 -15.924 1.00 86.38 95 VAL A O 1
ATOM 723 N N . PRO A 1 96 ? -6.912 -4.398 -14.846 1.00 86.75 96 PRO A N 1
ATOM 724 C CA . PRO A 1 96 ? -6.675 -2.970 -15.023 1.00 86.75 96 PRO A CA 1
ATOM 725 C C . PRO A 1 96 ? -5.369 -2.535 -14.357 1.00 86.75 96 PRO A C 1
ATOM 727 O O . PRO A 1 96 ? -5.122 -2.868 -13.201 1.00 86.75 96 PRO A O 1
ATOM 730 N N . PHE A 1 97 ? -4.559 -1.767 -15.079 1.00 86.25 97 PHE A N 1
ATOM 731 C CA . PHE A 1 97 ? -3.402 -1.081 -14.516 1.00 86.25 97 PHE A CA 1
ATOM 732 C C . PHE A 1 97 ? -3.891 0.211 -13.859 1.00 86.25 97 PHE A C 1
ATOM 734 O O . PHE A 1 97 ? -4.510 1.034 -14.529 1.00 86.25 97 PHE A O 1
ATOM 741 N N . ILE A 1 98 ? -3.675 0.376 -12.555 1.00 90.00 98 ILE A N 1
ATOM 742 C CA . ILE A 1 98 ? -4.266 1.475 -11.777 1.00 90.00 98 ILE A CA 1
ATOM 743 C C . ILE A 1 98 ? -3.226 2.560 -11.500 1.00 90.00 98 ILE A C 1
ATOM 745 O O . ILE A 1 98 ? -3.497 3.741 -11.707 1.00 90.00 98 ILE A O 1
ATOM 749 N N . SER A 1 99 ? -2.032 2.183 -11.043 1.00 89.50 99 SER A N 1
ATOM 750 C CA . SER A 1 99 ? -1.015 3.151 -10.617 1.00 89.50 99 SER A CA 1
ATOM 751 C C . SER A 1 99 ? 0.377 2.544 -10.557 1.00 89.50 99 SER A C 1
ATOM 753 O O . SER A 1 99 ? 0.539 1.353 -10.306 1.00 89.50 99 SER A O 1
ATOM 755 N N . ILE A 1 100 ? 1.388 3.394 -10.755 1.00 88.12 100 ILE A N 1
ATOM 756 C CA . ILE A 1 100 ? 2.808 3.034 -10.727 1.00 88.12 100 ILE A CA 1
ATOM 757 C C . ILE A 1 100 ? 3.641 4.163 -10.120 1.00 88.12 100 ILE A C 1
ATOM 759 O O . ILE A 1 100 ? 3.495 5.319 -10.514 1.00 88.12 100 ILE A O 1
ATOM 763 N N . HIS A 1 101 ? 4.497 3.840 -9.148 1.00 89.75 101 HIS A N 1
ATOM 764 C CA . HIS A 1 101 ? 5.151 4.865 -8.327 1.00 89.75 101 HIS A CA 1
ATOM 765 C C . HIS A 1 101 ? 6.447 5.447 -8.924 1.00 89.75 101 HIS A C 1
ATOM 767 O O . HIS A 1 101 ? 6.573 6.664 -9.007 1.00 89.75 101 HIS A O 1
ATOM 773 N N . HIS A 1 102 ? 7.401 4.600 -9.344 1.00 86.25 102 HIS A N 1
ATOM 774 C CA . HIS A 1 102 ? 8.773 5.009 -9.708 1.00 86.25 102 HIS A CA 1
ATOM 775 C C . HIS A 1 102 ? 9.188 4.594 -11.130 1.00 86.25 102 HIS A C 1
ATOM 777 O O . HIS A 1 102 ? 10.159 3.863 -11.350 1.00 86.25 102 HIS A O 1
ATOM 783 N N . VAL A 1 103 ? 8.459 5.069 -12.139 1.00 79.62 103 VAL A N 1
ATOM 784 C CA . VAL A 1 103 ? 8.758 4.775 -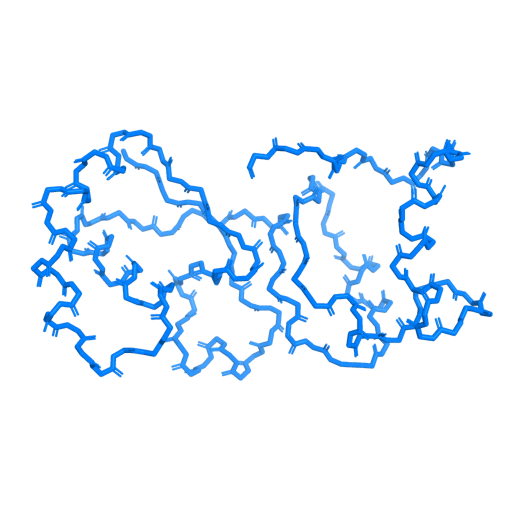13.558 1.00 79.62 103 VAL A CA 1
ATOM 785 C C . VAL A 1 103 ? 10.093 5.387 -14.007 1.00 79.62 103 VAL A C 1
ATOM 787 O O . VAL A 1 103 ? 10.762 4.886 -14.907 1.00 79.62 103 VAL A O 1
ATOM 790 N N . GLU A 1 104 ? 10.530 6.469 -13.375 1.00 75.25 104 GLU A N 1
ATOM 791 C CA . GLU A 1 104 ? 11.766 7.174 -13.706 1.00 75.25 104 GLU A CA 1
ATOM 792 C C . GLU A 1 104 ? 13.036 6.361 -13.398 1.00 75.25 104 GLU A C 1
ATOM 794 O O . GLU A 1 104 ? 14.074 6.555 -14.046 1.00 75.25 104 GLU A O 1
ATOM 799 N N . LEU A 1 105 ? 12.948 5.430 -12.440 1.00 78.56 105 LEU A N 1
ATOM 800 C CA . LEU A 1 105 ? 14.069 4.618 -11.956 1.00 78.56 105 LEU A CA 1
ATOM 801 C C . LEU A 1 105 ? 14.305 3.340 -12.775 1.00 78.56 105 LEU A C 1
ATOM 803 O O . LEU A 1 105 ? 15.354 2.706 -12.617 1.00 78.56 105 LEU A O 1
ATOM 807 N N . VAL A 1 106 ? 13.373 2.974 -13.659 1.00 80.75 106 VAL A N 1
ATOM 808 C CA . VAL A 1 106 ? 13.512 1.823 -14.563 1.00 80.75 106 VAL A CA 1
ATOM 809 C C . VAL A 1 106 ? 14.058 2.232 -15.923 1.00 80.75 106 VAL A C 1
ATOM 811 O O . VAL A 1 106 ? 13.988 3.398 -16.313 1.00 80.75 106 VAL A O 1
ATOM 814 N N . ASP A 1 107 ? 14.642 1.283 -16.650 1.00 81.81 107 ASP A N 1
ATOM 815 C CA . ASP A 1 107 ? 15.104 1.515 -18.018 1.00 81.81 107 ASP A CA 1
ATOM 816 C C . ASP A 1 107 ? 13.933 1.945 -18.920 1.00 81.81 107 ASP A C 1
ATOM 818 O O . ASP A 1 107 ? 12.781 1.598 -18.644 1.00 81.81 107 ASP A O 1
ATOM 822 N N . PRO A 1 108 ? 14.194 2.720 -19.990 1.00 72.38 108 PRO A N 1
ATOM 823 C CA . PRO A 1 108 ? 13.146 3.125 -20.914 1.00 72.38 108 PRO A CA 1
ATOM 824 C C . PRO A 1 108 ? 12.387 1.909 -21.450 1.00 72.38 108 PRO A C 1
ATOM 826 O O . PRO A 1 108 ? 12.989 0.977 -21.981 1.00 72.38 108 PRO A O 1
ATOM 829 N N . ILE A 1 109 ? 11.060 1.941 -21.317 1.00 71.25 109 ILE A N 1
ATOM 830 C CA . ILE A 1 109 ? 10.174 0.868 -21.787 1.00 71.25 109 ILE A CA 1
ATOM 831 C C . ILE A 1 109 ? 10.191 0.806 -23.320 1.00 71.25 109 ILE A C 1
ATOM 833 O O . ILE A 1 109 ? 10.179 -0.277 -23.900 1.00 71.25 109 ILE A O 1
ATOM 837 N N . TYR A 1 110 ? 10.288 1.967 -23.977 1.00 66.56 110 TYR A N 1
ATOM 838 C CA . TYR A 1 110 ? 10.398 2.054 -25.429 1.00 66.56 110 TYR A CA 1
ATOM 839 C C . TYR A 1 110 ? 11.860 2.195 -25.883 1.00 66.56 110 TYR A C 1
ATOM 841 O O . TYR A 1 110 ? 12.594 3.041 -25.350 1.00 66.56 110 TYR A O 1
ATOM 849 N N . PRO A 1 111 ? 12.287 1.419 -26.897 1.00 64.38 111 PRO A N 1
ATOM 850 C CA . PRO A 1 111 ? 13.619 1.533 -27.478 1.00 64.38 111 PRO A CA 1
ATOM 851 C C . PRO A 1 111 ? 13.895 2.948 -28.004 1.00 64.38 111 PRO A C 1
ATOM 853 O O . PRO A 1 111 ? 13.068 3.532 -28.698 1.00 64.38 111 PRO A O 1
ATOM 856 N N . GLY A 1 112 ? 15.082 3.487 -27.714 1.00 63.69 112 GLY A N 1
ATOM 857 C CA . GLY A 1 112 ? 15.541 4.773 -28.259 1.00 63.69 112 GLY A CA 1
ATOM 858 C C . GLY A 1 112 ? 15.179 6.016 -27.439 1.00 63.69 112 GLY A C 1
ATOM 859 O O . GLY A 1 112 ? 15.635 7.106 -27.779 1.00 63.69 112 GLY A O 1
ATOM 860 N N . LEU A 1 113 ? 14.430 5.879 -26.341 1.00 63.22 113 LEU A N 1
ATOM 861 C CA . LEU A 1 113 ? 14.168 6.989 -25.422 1.00 63.22 113 LEU A CA 1
ATOM 862 C C . LEU A 1 113 ? 15.281 7.136 -24.380 1.00 63.22 113 LEU A C 1
ATOM 864 O O . LEU A 1 113 ? 15.821 6.156 -23.874 1.00 63.22 113 LEU A O 1
ATOM 868 N N . ASN A 1 114 ? 15.613 8.380 -24.032 1.00 62.78 114 ASN A N 1
ATOM 869 C CA . ASN A 1 114 ? 16.493 8.690 -22.905 1.00 62.78 114 ASN A CA 1
ATOM 870 C C . ASN A 1 114 ? 15.678 8.854 -21.607 1.00 62.78 114 ASN A C 1
ATOM 872 O O . ASN A 1 114 ? 14.449 8.859 -21.628 1.00 62.78 114 ASN A O 1
ATOM 876 N N . SER A 1 115 ? 16.356 9.027 -20.470 1.00 56.97 115 SER A N 1
ATOM 877 C CA . SER A 1 115 ? 15.743 9.152 -19.137 1.00 56.97 115 SER A CA 1
ATOM 878 C C . SER A 1 115 ? 14.635 10.203 -19.026 1.00 56.97 115 SER A C 1
ATOM 880 O O . SER A 1 115 ? 13.715 10.018 -18.239 1.00 56.97 115 SER A O 1
ATOM 882 N N . LEU A 1 116 ? 14.718 11.280 -19.811 1.00 54.78 116 LEU A N 1
ATOM 883 C CA . LEU A 1 116 ? 13.764 12.391 -19.804 1.00 54.78 116 LEU A CA 1
ATOM 884 C C . LEU A 1 116 ? 12.538 12.117 -20.693 1.00 54.78 116 LEU A C 1
ATOM 886 O O . LEU A 1 116 ? 11.451 12.592 -20.388 1.00 54.78 116 LEU A O 1
ATOM 890 N N . GLY A 1 117 ? 12.686 11.309 -21.749 1.00 54.72 117 GLY A N 1
ATOM 891 C CA . GLY A 1 117 ? 11.580 10.873 -22.612 1.00 54.72 117 GLY A CA 1
ATOM 892 C C . GLY A 1 117 ? 10.728 9.738 -22.030 1.00 54.72 117 GLY A C 1
ATOM 893 O O . GLY A 1 117 ? 9.676 9.429 -22.583 1.00 54.72 117 GLY A O 1
ATOM 894 N N . LYS A 1 118 ? 11.157 9.123 -20.915 1.00 55.59 118 LYS A N 1
ATOM 895 C CA . LYS A 1 118 ? 10.496 7.962 -20.286 1.00 55.59 118 LYS A CA 1
ATOM 896 C C . LYS A 1 118 ? 9.055 8.250 -19.878 1.00 55.59 118 LYS A C 1
ATOM 898 O O . LYS A 1 118 ? 8.152 7.537 -20.295 1.00 55.59 118 LYS A O 1
ATOM 903 N N . SER A 1 119 ? 8.844 9.296 -19.080 1.00 53.59 119 SER A N 1
ATOM 904 C CA . SER A 1 119 ? 7.506 9.653 -18.605 1.00 53.59 119 S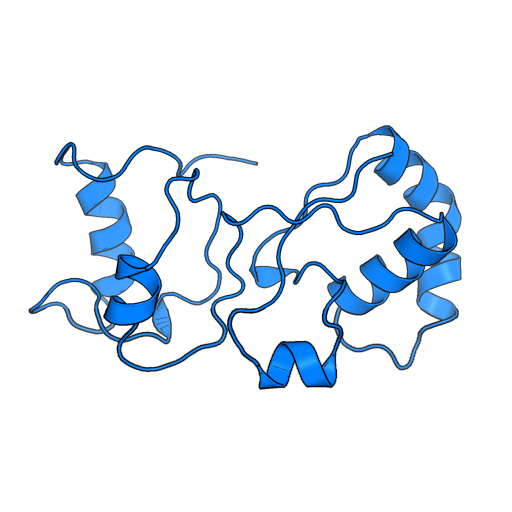ER A CA 1
ATOM 905 C C . SER A 1 119 ? 6.655 10.184 -19.756 1.00 53.59 119 SER A C 1
ATOM 907 O O . SER A 1 119 ? 5.508 9.784 -19.898 1.00 53.59 119 SER A O 1
ATOM 909 N N . GLY A 1 120 ? 7.243 11.012 -20.629 1.00 49.50 120 GLY A N 1
ATOM 910 C CA . GLY A 1 120 ? 6.563 11.608 -21.783 1.00 49.50 120 GLY A CA 1
ATOM 911 C C . GLY A 1 120 ? 5.972 10.580 -22.745 1.00 49.50 120 GLY A C 1
ATOM 912 O O . GLY A 1 120 ? 4.818 10.715 -23.115 1.00 49.50 120 GLY A O 1
ATOM 913 N N . ALA A 1 121 ? 6.694 9.506 -23.075 1.00 52.91 121 ALA A N 1
ATOM 914 C CA . ALA A 1 121 ? 6.182 8.479 -23.985 1.00 52.91 121 ALA A CA 1
ATOM 915 C C . ALA A 1 121 ? 5.080 7.597 -23.377 1.00 52.91 121 ALA A C 1
ATOM 917 O O . ALA A 1 121 ? 4.240 7.078 -24.110 1.00 52.91 121 ALA A O 1
ATOM 918 N N . VAL A 1 122 ? 5.051 7.443 -22.047 1.00 52.66 122 VAL A N 1
ATOM 919 C CA . VAL A 1 122 ? 3.910 6.821 -21.351 1.00 52.66 122 VAL A CA 1
ATOM 920 C C . VAL A 1 122 ? 2.662 7.701 -21.505 1.00 52.66 122 VAL A C 1
ATOM 922 O O . VAL A 1 122 ? 1.586 7.180 -21.785 1.00 52.66 122 VAL A O 1
ATOM 925 N N . TYR A 1 123 ? 2.812 9.028 -21.410 1.00 46.66 123 TYR A N 1
ATOM 926 C CA . TYR A 1 123 ? 1.720 9.985 -21.634 1.00 46.66 123 TYR A CA 1
ATOM 927 C C . TYR A 1 123 ? 1.356 10.183 -23.121 1.00 46.66 123 TYR A C 1
ATOM 929 O O . TYR A 1 123 ? 0.202 10.430 -23.440 1.00 46.66 123 TYR A O 1
ATOM 937 N N . GLU A 1 124 ? 2.299 10.061 -24.053 1.00 43.69 124 GLU A N 1
ATOM 938 C CA . GLU A 1 124 ? 2.076 10.309 -25.488 1.00 43.69 124 GLU A CA 1
ATOM 939 C C . GLU A 1 124 ? 1.534 9.065 -26.217 1.00 43.69 124 GLU A C 1
ATOM 941 O O . GLU A 1 124 ? 0.692 9.173 -27.109 1.00 43.69 124 GLU A O 1
ATOM 946 N N . GLY A 1 125 ? 1.921 7.859 -25.779 1.00 48.62 125 GLY A N 1
ATOM 947 C CA . GLY A 1 125 ? 1.264 6.614 -26.195 1.00 48.62 125 GLY A CA 1
ATOM 948 C C . GLY A 1 125 ? -0.219 6.562 -25.798 1.00 48.62 125 GLY A C 1
ATOM 949 O O . GLY A 1 125 ? -1.016 5.926 -26.485 1.00 48.62 125 GLY A O 1
ATOM 950 N N . TYR A 1 126 ? -0.597 7.287 -24.739 1.00 42.66 126 TYR A N 1
ATOM 951 C CA . TYR A 1 126 ? -1.985 7.484 -24.314 1.00 42.66 126 TYR A CA 1
ATOM 952 C C . TYR A 1 126 ? -2.786 8.385 -25.277 1.00 42.66 126 TYR A C 1
ATOM 954 O O . TYR A 1 126 ? -3.966 8.120 -25.498 1.00 42.66 126 TYR A O 1
ATOM 962 N N . GLU A 1 127 ? -2.172 9.394 -25.909 1.00 40.94 127 GLU A N 1
ATOM 963 C CA . GLU A 1 127 ? -2.865 10.280 -26.864 1.00 40.94 127 GLU A CA 1
ATOM 964 C C . GLU A 1 127 ? -2.990 9.682 -28.279 1.00 40.94 127 GLU A C 1
ATOM 966 O O . GLU A 1 127 ? -3.975 9.943 -28.969 1.00 40.94 127 GLU A O 1
ATOM 971 N N . ASN A 1 128 ? -2.039 8.844 -28.709 1.00 42.59 128 ASN A N 1
ATOM 972 C CA . ASN A 1 128 ? -1.945 8.370 -30.101 1.00 42.59 128 ASN A CA 1
ATOM 973 C C . ASN A 1 128 ? -2.609 7.007 -30.408 1.00 42.59 128 ASN A C 1
ATOM 975 O O . ASN A 1 128 ? -2.476 6.498 -31.521 1.00 42.59 128 ASN A O 1
ATOM 979 N N . GLY A 1 129 ? -3.376 6.425 -29.480 1.00 44.66 129 GLY A N 1
ATOM 980 C CA . GLY A 1 129 ? -4.403 5.424 -29.814 1.00 44.66 129 GLY A CA 1
ATOM 981 C C . GLY A 1 129 ? -3.932 4.086 -30.408 1.00 44.66 129 GLY A C 1
ATOM 982 O O . GLY A 1 129 ? -4.674 3.469 -31.176 1.00 44.66 129 GLY A O 1
ATOM 983 N N . THR A 1 130 ? -2.748 3.574 -30.061 1.00 41.16 130 THR A N 1
ATOM 984 C CA . THR A 1 130 ? -2.420 2.168 -30.358 1.00 41.16 130 THR A CA 1
ATOM 985 C C . THR A 1 130 ? -3.196 1.258 -29.404 1.00 41.16 130 THR A C 1
ATOM 987 O O . THR A 1 130 ? -2.851 1.119 -28.234 1.00 41.16 130 THR A O 1
ATOM 990 N N . HIS A 1 131 ? -4.277 0.673 -29.919 1.00 41.38 131 HIS A N 1
ATOM 991 C CA . HIS A 1 131 ? -5.269 -0.192 -29.264 1.00 41.38 131 HIS A CA 1
ATOM 992 C C . HIS A 1 131 ? -4.735 -1.545 -28.720 1.00 41.38 131 HIS A C 1
ATOM 994 O O . HIS A 1 131 ? -5.426 -2.555 -28.798 1.00 41.38 131 HIS A O 1
ATOM 1000 N N . GLU A 1 132 ? -3.541 -1.591 -28.130 1.00 36.59 132 GLU A N 1
ATOM 1001 C CA . GLU A 1 132 ? -3.030 -2.757 -27.392 1.00 36.59 132 GLU A CA 1
ATOM 1002 C C . GLU A 1 132 ? -2.376 -2.308 -26.077 1.00 36.59 132 GLU A C 1
ATOM 1004 O O . GLU A 1 132 ? -1.164 -2.346 -25.925 1.00 36.59 132 GLU A O 1
ATOM 1009 N N . LEU A 1 133 ? -3.206 -1.809 -25.154 1.00 36.56 133 LEU A N 1
ATOM 1010 C CA . LEU A 1 133 ? -3.133 -1.945 -23.687 1.00 36.56 133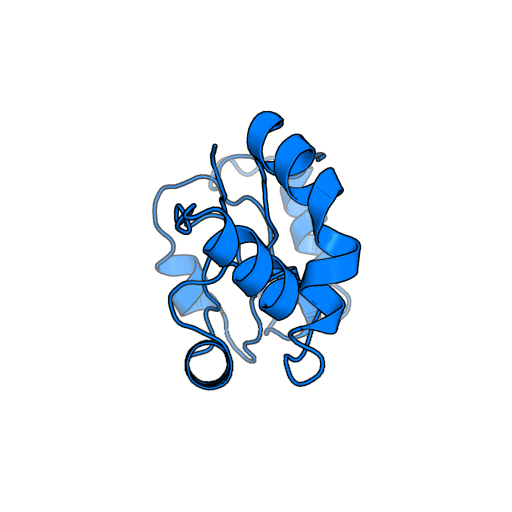 LEU A CA 1
ATOM 1011 C C . LEU A 1 133 ? -4.313 -1.131 -23.106 1.00 36.56 133 LEU A C 1
ATOM 1013 O O . LEU A 1 133 ? -4.433 0.063 -23.387 1.00 36.56 133 LEU A O 1
ATOM 1017 N N . PRO A 1 134 ? -5.254 -1.757 -22.379 1.00 32.38 134 PRO A N 1
ATOM 1018 C CA . PRO A 1 134 ? -6.511 -1.118 -22.015 1.00 32.38 134 PRO A CA 1
ATOM 1019 C C . PRO A 1 134 ? -6.334 -0.138 -20.846 1.00 32.38 134 PRO A C 1
ATOM 1021 O O . PRO A 1 134 ? -5.887 -0.518 -19.772 1.00 32.38 134 PRO A O 1
ATOM 1024 N N . ALA A 1 135 ? -6.735 1.110 -21.097 1.00 31.05 135 ALA A N 1
ATOM 1025 C CA . ALA A 1 135 ? -7.373 2.068 -20.190 1.00 31.05 135 ALA A CA 1
ATOM 1026 C C . ALA A 1 135 ? -7.021 2.018 -18.686 1.00 31.05 135 ALA A C 1
ATOM 1028 O O . ALA A 1 135 ? -7.525 1.157 -17.972 1.00 31.05 135 ALA A O 1
ATOM 1029 N N . ALA A 1 136 ? -6.326 3.055 -18.198 1.00 35.50 136 ALA A N 1
ATOM 1030 C CA . ALA A 1 136 ? -6.780 3.924 -17.095 1.00 35.50 136 ALA A CA 1
ATOM 1031 C C . ALA A 1 136 ? -5.638 4.848 -16.628 1.00 35.50 136 ALA A C 1
ATOM 1033 O O . ALA A 1 136 ? -4.801 4.472 -15.819 1.00 35.50 136 ALA A O 1
ATOM 1034 N N . PHE A 1 137 ? -5.625 6.091 -17.105 1.00 40.81 137 PHE A N 1
ATOM 1035 C CA . PHE A 1 137 ? -4.872 7.173 -16.468 1.00 40.81 137 PHE A CA 1
ATOM 1036 C C . PHE A 1 137 ? -5.833 8.350 -16.329 1.00 40.81 137 PHE A C 1
ATOM 1038 O O . PHE A 1 137 ? -5.915 9.208 -17.199 1.00 40.81 137 PHE A O 1
ATOM 1045 N N . ASN A 1 138 ? -6.674 8.325 -15.295 1.00 25.84 138 ASN A N 1
ATOM 1046 C CA . ASN A 1 138 ? -7.363 9.517 -14.811 1.00 25.84 138 ASN A CA 1
ATOM 1047 C C . ASN A 1 138 ? -7.977 9.271 -13.432 1.00 25.84 138 ASN A C 1
ATOM 1049 O O . ASN A 1 138 ? -8.821 8.394 -13.280 1.00 25.84 138 ASN A O 1
ATOM 1053 N N . LEU A 1 139 ? -7.570 10.140 -12.503 1.00 28.38 139 LEU A N 1
ATOM 1054 C CA . LEU A 1 139 ? -8.307 10.611 -11.330 1.00 28.38 139 LEU A CA 1
ATOM 1055 C C . LEU A 1 139 ? -8.909 9.541 -10.412 1.00 28.38 139 LEU A C 1
ATOM 1057 O O . LEU A 1 139 ? -10.015 9.071 -10.658 1.00 28.38 139 LEU A O 1
ATOM 1061 N N . LEU A 1 140 ? -8.241 9.320 -9.276 1.00 32.53 140 LEU A N 1
ATOM 1062 C CA . LEU A 1 140 ? -8.782 9.550 -7.928 1.00 32.53 140 LEU A CA 1
ATOM 1063 C C . LEU A 1 140 ? -7.627 9.848 -6.963 1.00 32.53 140 LEU A C 1
ATOM 1065 O O . LEU A 1 140 ? -6.601 9.141 -7.049 1.00 32.53 140 LEU A O 1
#